Protein AF-A0A6N8F7E9-F1 (afdb_monomer_lite)

Structure (mmCIF, N/CA/C/O backbone):
data_AF-A0A6N8F7E9-F1
#
_entry.id   AF-A0A6N8F7E9-F1
#
loop_
_atom_site.group_PDB
_atom_site.id
_atom_site.type_symbol
_atom_site.label_atom_id
_atom_site.label_alt_id
_atom_site.label_comp_id
_atom_site.label_asym_id
_atom_site.label_entity_id
_atom_site.label_seq_id
_atom_site.pdbx_PDB_ins_code
_atom_site.Cartn_x
_atom_site.Cartn_y
_atom_site.Cartn_z
_atom_site.occupancy
_atom_site.B_iso_or_equiv
_atom_site.auth_seq_id
_atom_site.auth_comp_id
_atom_site.auth_asym_id
_atom_site.auth_atom_id
_atom_site.pdbx_PDB_model_num
ATOM 1 N N . MET A 1 1 ? -5.067 2.473 -14.525 1.00 60.16 1 MET A N 1
ATOM 2 C CA . MET A 1 1 ? -6.518 2.449 -14.208 1.00 60.16 1 MET A CA 1
ATOM 3 C C . MET A 1 1 ? -6.715 1.427 -13.109 1.00 60.16 1 MET A C 1
ATOM 5 O O . MET A 1 1 ? -6.234 0.310 -13.257 1.00 60.16 1 MET A O 1
ATOM 9 N N . VAL A 1 2 ? -7.401 1.802 -12.030 1.00 83.56 2 VAL A N 1
ATOM 10 C CA . VAL A 1 2 ? -7.674 0.905 -10.902 1.00 83.56 2 VAL A CA 1
ATOM 11 C C . VAL A 1 2 ? -9.049 0.260 -11.065 1.00 83.56 2 VAL A C 1
ATOM 13 O O . VAL A 1 2 ? -10.033 0.937 -11.353 1.00 83.56 2 VAL A O 1
ATOM 16 N N . SER A 1 3 ? -9.113 -1.056 -10.895 1.00 89.94 3 SER A N 1
ATOM 17 C CA . SER A 1 3 ? -10.364 -1.797 -10.732 1.00 89.94 3 SER A CA 1
ATOM 18 C C . SER A 1 3 ? -10.602 -2.005 -9.242 1.00 89.94 3 SER A C 1
ATOM 20 O O . SER A 1 3 ? -9.696 -2.466 -8.552 1.00 89.94 3 SER A O 1
ATOM 22 N N . ARG A 1 4 ? -11.796 -1.676 -8.743 1.00 93.50 4 ARG A N 1
ATOM 23 C CA . ARG A 1 4 ? -12.184 -1.847 -7.336 1.00 93.50 4 ARG A CA 1
ATOM 24 C C . ARG A 1 4 ? -13.525 -2.563 -7.250 1.00 93.50 4 ARG A C 1
ATOM 26 O O . ARG A 1 4 ? -14.456 -2.218 -7.971 1.00 93.50 4 ARG A O 1
ATOM 33 N N . PHE A 1 5 ? -13.604 -3.532 -6.349 1.00 93.56 5 PHE A N 1
ATOM 34 C CA . PHE A 1 5 ? -14.806 -4.298 -6.055 1.00 93.56 5 PHE A CA 1
ATOM 35 C C . PHE A 1 5 ? -15.103 -4.201 -4.563 1.00 93.56 5 PHE A C 1
ATOM 37 O O . PHE A 1 5 ? -14.251 -4.546 -3.742 1.00 93.56 5 PHE A O 1
ATOM 44 N N . ASP A 1 6 ? -16.307 -3.745 -4.228 1.00 95.19 6 ASP A N 1
ATOM 45 C CA . ASP A 1 6 ? -16.752 -3.556 -2.851 1.00 95.19 6 ASP A CA 1
ATOM 46 C C . ASP A 1 6 ? -17.722 -4.671 -2.445 1.00 95.19 6 ASP A C 1
ATOM 48 O O . ASP A 1 6 ? -18.671 -4.996 -3.162 1.00 95.19 6 ASP A O 1
ATOM 52 N N . PHE A 1 7 ? -17.498 -5.246 -1.266 1.00 94.31 7 PHE A N 1
ATOM 53 C CA . PHE A 1 7 ? -18.296 -6.331 -0.712 1.00 94.31 7 PHE A CA 1
ATOM 54 C C . PHE A 1 7 ? -18.988 -5.853 0.561 1.00 94.31 7 PHE A C 1
ATOM 56 O O . PHE A 1 7 ? -18.351 -5.596 1.582 1.00 94.31 7 PHE A O 1
ATOM 63 N N . ILE A 1 8 ? -20.316 -5.750 0.507 1.00 89.44 8 ILE A N 1
ATOM 64 C CA . ILE A 1 8 ? -21.156 -5.277 1.613 1.00 89.44 8 ILE A CA 1
ATOM 65 C C . ILE A 1 8 ? -21.731 -6.506 2.333 1.00 89.44 8 ILE A C 1
ATOM 67 O O . ILE A 1 8 ? -22.862 -6.919 2.091 1.00 89.44 8 ILE A O 1
ATOM 71 N N . GLY A 1 9 ? -20.906 -7.149 3.162 1.00 86.88 9 GLY A N 1
ATOM 72 C CA . GLY A 1 9 ? -21.294 -8.280 4.015 1.00 86.88 9 GLY A CA 1
ATOM 73 C C . GLY A 1 9 ? -21.242 -7.937 5.507 1.00 86.88 9 GLY A C 1
ATOM 74 O O . GLY A 1 9 ? -21.116 -6.774 5.885 1.00 86.88 9 GLY A O 1
ATOM 75 N N . ASN A 1 10 ? -21.277 -8.959 6.371 1.00 87.94 10 ASN A N 1
ATOM 76 C CA . ASN A 1 10 ? -21.140 -8.780 7.829 1.00 87.94 10 ASN A CA 1
ATOM 77 C C . ASN A 1 10 ? -19.835 -8.069 8.224 1.00 87.94 10 ASN A C 1
ATOM 79 O O . ASN A 1 10 ? -19.794 -7.348 9.219 1.00 87.94 10 ASN A O 1
ATOM 83 N N . VAL A 1 11 ? -18.777 -8.287 7.445 1.00 91.56 11 VAL A N 1
ATOM 84 C CA . VAL A 1 11 ? -17.540 -7.512 7.495 1.00 91.56 11 VAL A CA 1
ATOM 85 C C . VAL A 1 11 ? -17.372 -6.899 6.108 1.00 91.56 11 VAL A C 1
ATOM 87 O O . VAL A 1 11 ? -17.131 -7.654 5.163 1.00 91.56 11 VAL A O 1
ATOM 90 N N . PRO A 1 12 ? -17.558 -5.578 5.945 1.00 93.69 12 PRO A N 1
ATOM 91 C CA . PRO A 1 12 ? -17.365 -4.943 4.655 1.00 93.69 12 PRO A CA 1
ATOM 92 C C . PRO A 1 12 ? -15.877 -4.930 4.307 1.00 93.69 12 PRO A C 1
ATOM 94 O O . PRO A 1 12 ? -15.038 -4.643 5.165 1.00 93.69 12 PRO A O 1
ATOM 97 N N . PHE A 1 13 ? -15.555 -5.226 3.054 1.00 95.94 13 PHE A N 1
ATOM 98 C CA . PHE A 1 13 ? -14.195 -5.118 2.536 1.00 95.94 13 PHE A CA 1
ATOM 99 C C . PHE A 1 13 ? -14.206 -4.745 1.056 1.00 95.94 13 PHE A C 1
ATOM 101 O O . PHE A 1 13 ? -15.203 -4.937 0.362 1.00 95.94 13 PHE A O 1
ATOM 108 N N . SER A 1 14 ? -13.087 -4.220 0.575 1.00 96.38 14 SER A N 1
ATOM 109 C CA . SER A 1 14 ? -12.869 -3.881 -0.828 1.00 96.38 14 SER A CA 1
ATOM 110 C C . SER A 1 14 ? -11.611 -4.576 -1.316 1.00 96.38 14 SER A C 1
ATOM 112 O O . SER A 1 14 ? -10.620 -4.624 -0.592 1.00 96.38 14 SER A O 1
ATOM 114 N N . VAL A 1 15 ? -11.626 -5.082 -2.542 1.00 94.88 15 VAL A N 1
ATOM 115 C CA . VAL A 1 15 ? -10.413 -5.537 -3.230 1.00 94.88 15 VAL A CA 1
ATOM 116 C C . VAL A 1 15 ? -10.186 -4.620 -4.412 1.00 94.88 15 VAL A C 1
ATOM 118 O O . VAL A 1 15 ? -11.125 -4.298 -5.142 1.00 94.88 15 VAL A O 1
ATOM 121 N N . TYR A 1 16 ? -8.949 -4.185 -4.598 1.00 94.00 16 TYR A N 1
ATOM 122 C CA . TYR A 1 16 ? -8.586 -3.316 -5.701 1.00 94.00 16 TYR A CA 1
ATOM 123 C C . TYR A 1 16 ? -7.292 -3.775 -6.354 1.00 94.00 16 TYR A C 1
ATOM 125 O O . TYR A 1 16 ? -6.428 -4.369 -5.713 1.00 94.00 16 TYR A O 1
ATOM 133 N N . MET A 1 17 ? -7.177 -3.523 -7.652 1.00 92.44 17 MET A N 1
ATOM 134 C CA . MET A 1 17 ? -5.980 -3.831 -8.415 1.00 92.44 17 MET A CA 1
ATOM 135 C C . MET A 1 17 ? -5.769 -2.844 -9.552 1.00 92.44 17 MET A C 1
ATOM 137 O O . MET A 1 17 ? -6.713 -2.360 -10.175 1.00 92.44 17 MET A O 1
ATOM 141 N N . GLU A 1 18 ? -4.510 -2.601 -9.859 1.00 86.88 18 GLU A N 1
ATOM 142 C CA . GLU A 1 18 ? -4.049 -1.847 -11.004 1.00 86.88 18 GLU A CA 1
ATOM 143 C C . GLU A 1 18 ? -2.959 -2.648 -11.710 1.00 86.88 18 GLU A C 1
ATOM 145 O O . GLU A 1 18 ? -1.983 -3.081 -11.101 1.00 86.88 18 GLU A O 1
ATOM 150 N N . TYR A 1 19 ? -3.132 -2.844 -13.013 1.00 83.44 19 TYR A N 1
ATOM 151 C CA . TYR A 1 19 ? -2.133 -3.462 -13.872 1.00 83.44 19 TYR A CA 1
ATOM 152 C C . TYR A 1 19 ? -1.802 -2.495 -15.002 1.00 83.44 19 TYR A C 1
ATOM 154 O O . TYR A 1 19 ? -2.701 -2.006 -15.691 1.00 83.44 19 TYR A O 1
ATOM 162 N N . ALA A 1 20 ? -0.520 -2.194 -15.162 1.00 76.31 20 ALA A N 1
ATOM 163 C CA . ALA A 1 20 ? -0.021 -1.218 -16.114 1.00 76.31 20 ALA A CA 1
ATOM 164 C C . ALA A 1 20 ? 1.194 -1.786 -16.872 1.00 76.31 20 ALA A C 1
ATOM 166 O O . ALA A 1 20 ? 1.904 -2.652 -16.363 1.00 76.31 20 ALA A O 1
ATOM 167 N N . GLY A 1 21 ? 1.411 -1.321 -18.102 1.00 68.94 21 GLY A N 1
ATOM 168 C CA . GLY A 1 21 ? 2.484 -1.740 -19.014 1.00 68.94 21 GLY A CA 1
ATOM 169 C C . GLY A 1 21 ? 3.130 -0.520 -19.665 1.00 68.94 21 GLY A C 1
ATOM 170 O O . GLY A 1 21 ? 2.379 0.351 -20.100 1.00 68.94 21 GLY A O 1
ATOM 171 N N . GLU A 1 22 ? 4.463 -0.451 -19.725 1.00 55.75 22 GLU A N 1
ATOM 172 C CA . GLU A 1 22 ? 5.184 0.630 -20.422 1.00 55.75 22 GLU A CA 1
ATOM 173 C C . GLU A 1 22 ? 5.391 0.293 -21.909 1.00 55.75 22 GLU A C 1
ATOM 175 O O . GLU A 1 22 ? 5.117 1.123 -22.771 1.00 55.75 22 GLU A O 1
ATOM 180 N N . ASP A 1 23 ? 5.769 -0.953 -22.223 1.00 57.00 23 ASP A N 1
ATOM 181 C CA . ASP A 1 23 ? 6.031 -1.420 -23.588 1.00 57.00 23 ASP A CA 1
ATOM 182 C C . ASP A 1 23 ? 4.989 -2.447 -24.062 1.00 57.00 23 ASP A C 1
ATOM 184 O O . ASP A 1 23 ? 4.401 -3.199 -23.284 1.00 57.00 23 ASP A O 1
ATOM 188 N N . THR A 1 24 ? 4.803 -2.584 -25.376 1.00 46.28 24 THR A N 1
ATOM 189 C CA . THR A 1 24 ? 4.203 -3.796 -25.963 1.00 46.28 24 THR A CA 1
ATOM 190 C C . THR A 1 24 ? 5.295 -4.824 -26.243 1.00 46.28 24 THR A C 1
ATOM 192 O O . THR A 1 24 ? 6.186 -4.600 -27.062 1.00 46.28 24 THR A O 1
ATOM 195 N N . SER A 1 25 ? 5.226 -5.993 -25.612 1.00 41.19 25 SER A N 1
ATOM 196 C CA . SER A 1 25 ? 6.151 -7.093 -25.875 1.00 41.19 25 SER A CA 1
ATOM 197 C C . SER A 1 25 ? 5.963 -7.626 -27.305 1.00 41.19 25 SER A C 1
ATOM 199 O O . SER A 1 25 ? 4.896 -8.127 -27.673 1.00 41.19 25 SER A O 1
ATOM 201 N N . ARG A 1 26 ? 7.039 -7.556 -28.105 1.00 42.50 26 ARG A N 1
ATOM 202 C CA . ARG A 1 26 ? 7.209 -8.251 -29.400 1.00 42.50 26 ARG A CA 1
ATOM 203 C C . ARG A 1 26 ? 6.197 -7.894 -30.503 1.00 42.50 26 ARG A C 1
ATOM 205 O O . ARG A 1 26 ? 5.832 -8.763 -31.290 1.00 42.50 26 ARG A O 1
ATOM 212 N N . GLY A 1 27 ? 5.744 -6.641 -30.579 1.00 42.41 27 GLY A N 1
ATOM 213 C CA . GLY A 1 27 ? 4.866 -6.193 -31.674 1.00 42.41 27 GLY A CA 1
ATOM 214 C C . GLY A 1 27 ? 3.465 -6.816 -31.649 1.00 42.41 27 GLY A C 1
ATOM 215 O O . GLY A 1 27 ? 2.801 -6.886 -32.680 1.00 42.41 27 GLY A O 1
ATOM 216 N N . THR A 1 28 ? 3.014 -7.286 -30.480 1.00 38.22 28 THR A N 1
ATOM 217 C CA . THR A 1 28 ? 1.663 -7.830 -30.288 1.00 38.22 28 THR A CA 1
ATOM 218 C C . THR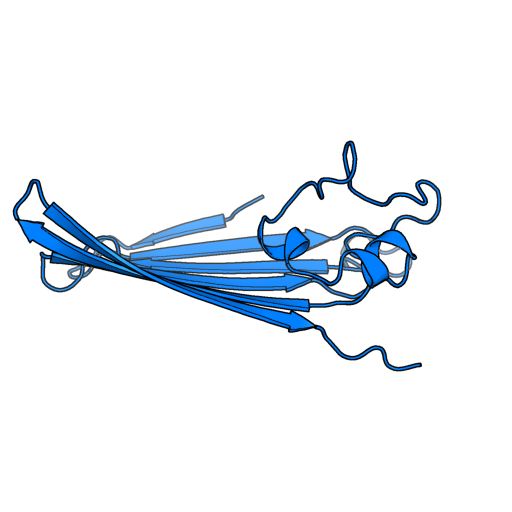 A 1 28 ? 0.898 -7.030 -29.234 1.00 38.22 28 THR A C 1
ATOM 220 O O . THR A 1 28 ? 1.352 -6.902 -28.100 1.00 38.22 28 THR A O 1
ATOM 223 N N . ASN A 1 29 ? -0.290 -6.528 -29.595 1.00 44.16 29 ASN A N 1
ATOM 224 C CA . ASN A 1 29 ? -1.115 -5.594 -28.801 1.00 44.16 29 ASN A CA 1
ATOM 225 C C . ASN A 1 29 ? -1.674 -6.142 -27.469 1.00 44.16 29 ASN A C 1
ATOM 227 O O . ASN A 1 29 ? -2.405 -5.434 -26.786 1.00 44.16 29 ASN A O 1
ATOM 231 N N . TYR A 1 30 ? -1.391 -7.394 -27.101 1.00 43.94 30 TYR A N 1
ATOM 232 C CA . TYR A 1 30 ? -1.991 -8.057 -25.932 1.00 43.94 30 TYR A CA 1
ATOM 233 C C . TYR A 1 30 ? -0.977 -8.482 -24.860 1.00 43.94 30 TYR A C 1
ATOM 235 O O . TYR A 1 30 ? -1.367 -9.031 -23.832 1.00 43.94 30 TYR A O 1
ATOM 243 N N . ARG A 1 31 ? 0.326 -8.257 -25.074 1.00 37.91 31 ARG A N 1
ATOM 244 C CA . ARG A 1 31 ? 1.371 -8.566 -24.088 1.00 37.91 31 ARG A CA 1
ATOM 245 C C . ARG A 1 31 ? 2.054 -7.278 -23.670 1.00 37.91 31 ARG A C 1
ATOM 247 O O . ARG A 1 31 ? 2.807 -6.708 -24.450 1.00 37.91 31 ARG A O 1
ATOM 254 N N . LEU A 1 32 ? 1.809 -6.842 -22.440 1.00 50.66 32 LEU A N 1
ATOM 255 C CA . LEU A 1 32 ? 2.551 -5.737 -21.844 1.00 50.66 32 LEU A CA 1
ATOM 256 C C . LEU A 1 32 ? 3.969 -6.232 -21.522 1.00 50.66 32 LEU A C 1
ATOM 258 O O . LEU A 1 32 ? 4.142 -7.202 -20.785 1.00 50.66 32 LEU A O 1
ATOM 262 N N . GLY A 1 33 ? 4.971 -5.634 -22.156 1.00 50.75 33 GLY A N 1
ATOM 263 C CA . GLY A 1 33 ? 6.365 -5.710 -21.739 1.00 50.75 33 GLY A CA 1
ATOM 264 C C . GLY A 1 33 ? 6.607 -4.650 -20.673 1.00 50.75 33 GLY A C 1
ATOM 265 O O . GLY A 1 33 ? 6.007 -3.582 -20.744 1.00 50.75 33 GLY A O 1
ATOM 266 N N . ASN A 1 34 ? 7.450 -4.963 -19.685 1.00 59.44 34 ASN A N 1
ATOM 267 C CA . ASN A 1 34 ? 7.768 -4.058 -18.584 1.00 59.44 34 ASN A CA 1
ATOM 268 C C . ASN A 1 34 ? 6.494 -3.584 -17.859 1.00 59.44 34 ASN A C 1
ATOM 270 O O . ASN A 1 34 ? 5.943 -2.526 -18.147 1.00 59.44 34 ASN A O 1
ATOM 274 N N . SER A 1 35 ? 5.975 -4.439 -16.974 1.00 74.62 35 SER A N 1
ATOM 275 C CA . SER A 1 35 ? 4.689 -4.234 -16.300 1.00 74.62 35 SER A CA 1
ATOM 276 C C . SER A 1 35 ? 4.817 -3.818 -14.832 1.00 74.62 35 SER A C 1
ATOM 278 O O . SER A 1 35 ? 5.722 -4.259 -14.117 1.00 74.62 35 SER A O 1
ATOM 280 N N . SER A 1 36 ? 3.823 -3.078 -14.353 1.00 80.44 36 SER A N 1
ATOM 281 C CA . SER A 1 36 ? 3.564 -2.797 -12.944 1.00 80.44 36 SER A CA 1
ATOM 282 C C . SER A 1 36 ? 2.247 -3.421 -12.520 1.00 80.44 36 SER A C 1
ATOM 284 O O . SER A 1 36 ? 1.244 -3.321 -13.223 1.00 80.44 36 SER A O 1
ATOM 286 N N . LEU A 1 37 ? 2.242 -4.026 -11.342 1.00 85.19 37 LEU A N 1
ATOM 287 C CA . LEU A 1 37 ? 1.059 -4.556 -10.687 1.00 85.19 37 LEU A CA 1
ATOM 288 C C . LEU A 1 37 ? 0.964 -3.933 -9.301 1.00 85.19 37 LEU A C 1
ATOM 290 O O . LEU A 1 37 ? 1.922 -3.994 -8.542 1.00 85.19 37 LEU A O 1
ATOM 294 N N . SER A 1 38 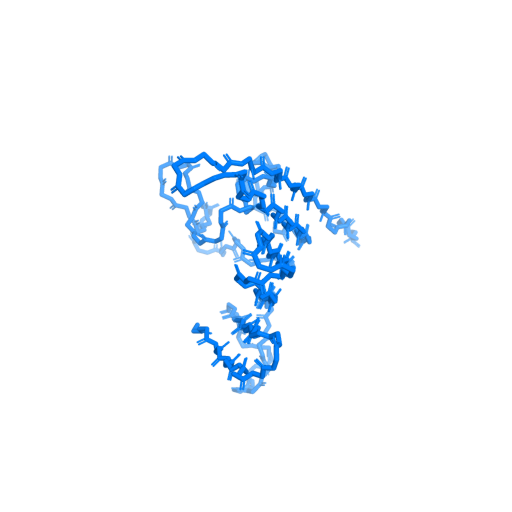? -0.189 -3.384 -8.955 1.00 88.81 38 SER A N 1
ATOM 295 C CA . SER A 1 38 ? -0.551 -3.070 -7.578 1.00 88.81 38 SER A CA 1
ATOM 296 C C . SER A 1 38 ? -1.869 -3.755 -7.261 1.00 88.81 38 SER A C 1
ATOM 298 O O . SER A 1 38 ? -2.769 -3.788 -8.097 1.00 88.81 38 SER A O 1
ATOM 300 N N . ALA A 1 39 ? -1.982 -4.361 -6.092 1.00 92.50 39 ALA A N 1
ATOM 301 C CA . ALA A 1 39 ? -3.215 -4.970 -5.632 1.00 92.50 39 ALA A CA 1
ATOM 302 C C . ALA A 1 39 ? -3.311 -4.861 -4.118 1.00 92.50 39 ALA A C 1
ATOM 304 O O . ALA A 1 39 ? -2.320 -5.032 -3.409 1.00 92.50 39 ALA A O 1
ATOM 305 N N . GLY A 1 40 ? -4.515 -4.627 -3.618 1.00 94.31 40 GLY A N 1
ATOM 306 C CA . GLY A 1 40 ? -4.739 -4.469 -2.198 1.00 94.31 40 GLY A CA 1
ATOM 307 C C . GLY A 1 40 ? -6.125 -4.885 -1.750 1.00 94.31 40 GLY A C 1
ATOM 308 O O . GLY A 1 40 ? -7.045 -5.111 -2.542 1.00 94.31 40 GLY A O 1
ATOM 309 N N . ILE A 1 41 ? -6.238 -5.002 -0.436 1.00 95.94 41 ILE A N 1
ATOM 310 C CA . ILE A 1 41 ? -7.480 -5.254 0.275 1.00 95.94 41 ILE A CA 1
ATOM 311 C C . ILE A 1 41 ? -7.655 -4.185 1.349 1.00 95.94 41 ILE A C 1
ATOM 313 O O . ILE A 1 41 ? -6.727 -3.862 2.090 1.00 95.94 41 ILE A O 1
ATOM 317 N N . ASP A 1 42 ? -8.862 -3.647 1.429 1.00 96.69 42 ASP A N 1
ATOM 318 C CA . ASP A 1 42 ? -9.256 -2.647 2.410 1.00 96.69 42 ASP A CA 1
ATOM 319 C C . ASP A 1 42 ? -10.421 -3.172 3.246 1.00 96.69 42 ASP A C 1
ATOM 321 O O . ASP A 1 42 ? -11.471 -3.529 2.718 1.00 96.69 42 ASP A O 1
ATOM 325 N N . LEU A 1 43 ? -10.232 -3.225 4.558 1.00 96.38 43 LEU A N 1
ATOM 326 C CA . LEU A 1 43 ? -11.242 -3.572 5.547 1.00 96.38 43 LEU A CA 1
ATOM 327 C C . LEU A 1 43 ? -11.488 -2.337 6.424 1.00 96.38 43 LEU A C 1
ATOM 329 O O . LEU A 1 43 ? -10.799 -2.149 7.434 1.00 96.38 43 LEU A O 1
ATOM 333 N N . PRO A 1 44 ? -12.465 -1.483 6.073 1.00 92.75 44 PRO A N 1
ATOM 334 C CA . PRO A 1 44 ? -12.654 -0.198 6.739 1.00 92.75 44 PRO A CA 1
ATOM 335 C C . PRO A 1 44 ? -13.115 -0.343 8.193 1.00 92.75 44 PRO A C 1
ATOM 337 O O . PRO A 1 44 ? -12.799 0.512 9.019 1.00 92.75 44 PRO A O 1
ATOM 340 N N . VAL A 1 45 ? -13.856 -1.412 8.519 1.00 91.56 45 VAL A N 1
ATOM 341 C CA . VAL A 1 45 ? -14.346 -1.678 9.878 1.00 91.56 45 VAL A CA 1
ATOM 342 C C . VAL A 1 45 ? -14.315 -3.177 10.191 1.00 91.56 45 VAL A C 1
ATOM 344 O O . VAL A 1 45 ? -15.174 -3.946 9.767 1.00 91.56 45 VAL A O 1
ATOM 347 N N . ILE A 1 46 ? -13.360 -3.577 11.022 1.00 91.69 46 ILE A N 1
ATOM 348 C CA . ILE A 1 46 ? -13.229 -4.894 11.644 1.00 91.69 46 ILE A CA 1
ATOM 349 C C . ILE A 1 46 ? -13.543 -4.741 13.137 1.00 91.69 46 ILE A C 1
ATOM 351 O O . ILE A 1 46 ? -13.103 -3.790 13.787 1.00 91.69 46 ILE A O 1
ATOM 355 N N . LEU A 1 47 ? -14.331 -5.659 13.708 1.00 89.06 47 LEU A N 1
ATOM 356 C CA . LEU A 1 47 ? -14.675 -5.657 15.142 1.00 89.06 47 LEU A CA 1
ATOM 357 C C . LEU A 1 47 ? -15.182 -4.285 15.657 1.00 89.06 47 LEU A C 1
ATOM 359 O O . LEU A 1 47 ? -14.942 -3.909 16.803 1.00 89.06 47 LEU A O 1
ATOM 363 N N . LYS A 1 48 ? -15.884 -3.524 14.801 1.00 90.12 48 LYS A N 1
ATOM 364 C CA . LYS A 1 48 ? -16.460 -2.183 15.056 1.00 90.12 48 LYS A CA 1
ATOM 365 C C . LYS A 1 48 ? -15.467 -1.036 15.303 1.00 90.12 48 LYS A C 1
ATOM 367 O O . LYS A 1 48 ? -15.908 0.107 15.381 1.00 90.12 48 LYS A O 1
ATOM 372 N N . LYS A 1 49 ? -14.171 -1.306 15.476 1.00 94.81 49 LYS A N 1
ATOM 373 C CA . LYS A 1 49 ? -13.178 -0.291 15.886 1.00 94.81 49 LYS A CA 1
ATOM 374 C C . LYS A 1 49 ? -11.837 -0.382 15.169 1.00 94.81 49 LYS A C 1
ATOM 376 O O . LYS A 1 49 ? -11.028 0.525 15.329 1.00 94.81 49 LYS A O 1
ATOM 381 N N . LEU A 1 50 ? -11.566 -1.460 14.446 1.00 95.56 50 LEU A N 1
ATOM 382 C CA . LEU A 1 50 ? -10.310 -1.634 13.730 1.00 95.56 50 LEU A CA 1
ATOM 383 C C . LEU A 1 50 ? -10.520 -1.333 12.251 1.00 95.56 50 LEU A C 1
ATOM 385 O O . LEU A 1 50 ? -11.582 -1.623 11.717 1.00 95.56 50 LEU A O 1
ATOM 389 N N . SER A 1 51 ? -9.510 -0.790 11.593 1.00 96.50 51 SER A N 1
ATOM 390 C CA . SER A 1 51 ? -9.431 -0.761 10.137 1.00 96.50 51 SER A CA 1
ATOM 391 C C . SER A 1 51 ? -8.134 -1.426 9.717 1.00 96.50 51 SER A C 1
ATOM 393 O O . SER A 1 51 ? -7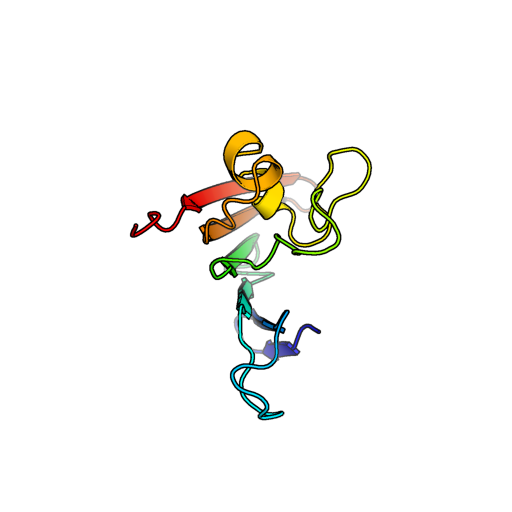.130 -1.321 10.421 1.00 96.50 51 SER A O 1
ATOM 395 N N . PHE A 1 52 ? -8.147 -2.135 8.601 1.00 97.00 52 PHE A N 1
ATOM 396 C CA . PHE A 1 52 ? -6.945 -2.756 8.072 1.00 97.00 52 PHE A CA 1
ATOM 397 C C . PHE A 1 52 ? -6.879 -2.558 6.571 1.00 97.00 52 PHE A C 1
ATOM 399 O O . PHE A 1 52 ? -7.833 -2.863 5.866 1.00 97.00 52 PHE A O 1
ATOM 406 N N . ASN A 1 53 ? -5.740 -2.089 6.092 1.00 96.94 53 ASN A N 1
ATOM 407 C CA . ASN A 1 53 ? -5.433 -2.017 4.678 1.00 96.94 53 ASN A CA 1
ATOM 408 C C . ASN A 1 53 ? -4.115 -2.748 4.430 1.00 96.94 53 ASN A C 1
ATOM 410 O O . ASN A 1 53 ? -3.179 -2.643 5.226 1.00 96.94 53 ASN A O 1
ATOM 414 N N . TYR A 1 54 ? -4.059 -3.496 3.337 1.00 96.81 54 TYR A N 1
ATOM 415 C CA . TYR A 1 54 ? -2.828 -4.089 2.848 1.00 96.81 54 TYR A CA 1
ATOM 416 C C . TYR A 1 54 ? -2.738 -3.913 1.342 1.00 96.81 54 TYR A C 1
ATOM 418 O O . TYR A 1 54 ? -3.674 -4.259 0.623 1.00 96.81 54 TYR A O 1
ATOM 426 N N . GLU A 1 55 ? -1.588 -3.440 0.883 1.00 95.38 55 GLU A N 1
ATOM 427 C CA . GLU A 1 55 ? -1.281 -3.233 -0.521 1.00 95.38 55 GLU A CA 1
ATOM 428 C C . GLU A 1 55 ? 0.060 -3.875 -0.871 1.00 95.38 55 GLU A C 1
ATOM 430 O O . GLU A 1 55 ? 1.070 -3.721 -0.176 1.00 95.38 55 GLU A O 1
ATOM 435 N N . TYR A 1 56 ? 0.054 -4.604 -1.978 1.00 92.94 56 TYR A N 1
ATOM 436 C CA . TYR A 1 56 ? 1.229 -5.162 -2.612 1.00 92.94 56 TYR A CA 1
ATOM 437 C C . TYR A 1 56 ? 1.435 -4.490 -3.961 1.00 92.94 56 TYR A C 1
ATOM 439 O O . TYR A 1 56 ? 0.533 -4.491 -4.796 1.00 92.94 56 TYR A O 1
ATOM 447 N N . SER A 1 57 ? 2.647 -4.005 -4.198 1.00 88.38 57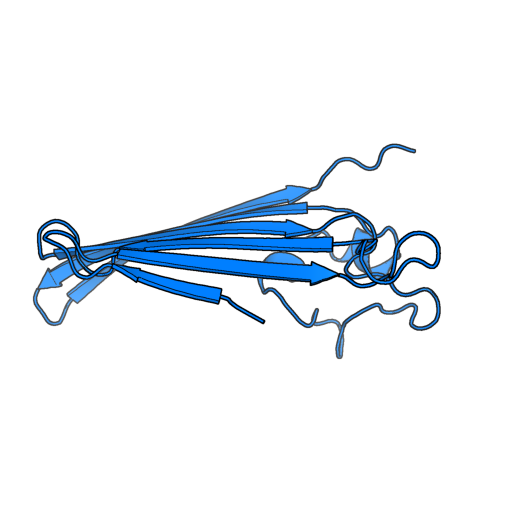 SER A N 1
ATOM 448 C CA . SER A 1 57 ? 3.038 -3.418 -5.474 1.00 88.38 57 SER A CA 1
ATOM 449 C C . SER A 1 57 ? 4.304 -4.082 -5.999 1.00 88.38 57 SER A C 1
ATOM 451 O O . SER A 1 57 ? 5.245 -4.360 -5.257 1.00 88.38 57 SER A O 1
ATOM 453 N N . GLN A 1 58 ? 4.341 -4.342 -7.297 1.00 85.19 58 GLN A N 1
ATOM 454 C CA . GLN A 1 58 ? 5.466 -4.915 -8.012 1.00 85.19 58 GLN A CA 1
ATOM 455 C C . GLN A 1 58 ? 5.701 -4.131 -9.293 1.00 85.19 58 GLN A C 1
ATOM 457 O O . GLN A 1 58 ? 4.782 -3.894 -10.069 1.00 85.19 58 GLN A O 1
ATOM 462 N N . TRP A 1 59 ? 6.963 -3.828 -9.559 1.00 82.88 59 TRP A N 1
ATOM 463 C CA . TRP A 1 59 ? 7.411 -3.242 -10.814 1.00 82.88 59 TRP A CA 1
ATOM 464 C C . TRP A 1 59 ? 8.475 -4.134 -11.430 1.00 82.88 59 TRP A C 1
ATOM 466 O O . TRP A 1 59 ? 9.441 -4.505 -10.752 1.00 82.88 59 TRP A O 1
ATOM 476 N N . GLN A 1 60 ? 8.316 -4.447 -12.710 1.00 73.12 60 GLN A N 1
ATOM 477 C CA . GLN A 1 60 ? 9.341 -5.136 -13.483 1.00 73.12 60 GLN A CA 1
ATOM 478 C C . GLN A 1 60 ? 10.538 -4.228 -13.789 1.00 73.12 60 GLN A C 1
ATOM 480 O O . GLN A 1 60 ? 10.542 -3.028 -13.497 1.00 73.12 60 GLN A O 1
ATOM 485 N N . ASN A 1 61 ? 11.592 -4.847 -14.323 1.00 64.25 61 ASN A N 1
ATOM 486 C CA . ASN A 1 61 ? 12.784 -4.131 -14.746 1.00 64.25 61 ASN A CA 1
ATOM 487 C C . ASN A 1 61 ? 12.443 -3.216 -15.927 1.00 64.25 61 ASN A C 1
ATOM 489 O O . ASN A 1 61 ? 11.796 -3.661 -16.871 1.00 64.25 61 ASN A O 1
ATOM 493 N N . GLY A 1 62 ? 12.907 -1.970 -15.869 1.00 59.41 62 GLY A N 1
ATOM 494 C CA . GLY A 1 62 ? 12.661 -0.958 -16.895 1.00 59.41 62 GLY A CA 1
ATOM 495 C C . GLY A 1 62 ? 11.509 0.007 -16.605 1.00 59.41 62 GLY A C 1
ATOM 496 O O . GLY A 1 62 ? 11.505 1.060 -17.207 1.00 59.41 62 GLY A O 1
ATOM 497 N N . TRP A 1 63 ? 10.601 -0.266 -15.655 1.00 63.56 63 TRP A N 1
ATOM 498 C CA . TRP A 1 63 ? 9.321 0.472 -15.475 1.00 63.56 63 TRP A CA 1
ATOM 499 C C . TRP A 1 63 ? 9.441 1.995 -15.277 1.00 63.56 63 TRP A C 1
ATOM 501 O O . TRP A 1 63 ? 8.483 2.746 -15.426 1.00 63.56 63 TRP A O 1
ATOM 511 N N . TYR A 1 64 ? 10.615 2.445 -14.840 1.00 54.56 64 TYR A N 1
ATOM 512 C CA . TYR A 1 64 ? 10.928 3.851 -14.585 1.00 54.56 64 TYR A CA 1
ATOM 513 C C . TYR A 1 64 ? 12.063 4.373 -15.478 1.00 54.56 64 TYR A C 1
ATOM 515 O O . TYR A 1 64 ? 12.566 5.469 -15.238 1.00 54.56 64 TYR A O 1
ATOM 523 N N . VAL A 1 65 ? 12.499 3.591 -16.469 1.00 59.97 65 VAL A N 1
ATOM 524 C CA . VAL A 1 65 ? 13.647 3.889 -17.329 1.00 59.97 65 VAL A CA 1
ATOM 525 C C . VAL A 1 65 ? 13.189 3.991 -18.768 1.00 59.97 65 VAL A C 1
ATOM 527 O O . VAL A 1 65 ? 12.713 3.026 -19.350 1.00 59.97 65 VAL A O 1
ATOM 530 N N . HIS A 1 66 ? 13.452 5.146 -19.366 1.00 57.62 66 HIS A N 1
ATOM 531 C CA . HIS A 1 66 ? 13.168 5.400 -20.765 1.00 57.62 66 HIS A CA 1
ATOM 532 C C . HIS A 1 66 ? 14.476 5.656 -21.525 1.00 57.62 66 HIS A C 1
ATOM 534 O O . HIS A 1 66 ? 15.378 6.322 -21.025 1.00 57.62 66 HIS A O 1
ATOM 540 N N . HIS A 1 67 ? 14.594 5.151 -22.754 1.00 55.09 67 HIS A N 1
ATOM 541 C CA . HIS A 1 67 ? 15.838 5.245 -23.533 1.00 55.09 67 HIS A CA 1
ATOM 542 C C . HIS A 1 67 ? 16.044 6.613 -24.214 1.00 55.09 67 HIS A C 1
ATOM 544 O O . HIS A 1 67 ? 17.171 6.963 -24.548 1.00 55.09 67 HIS A O 1
ATOM 550 N N . VAL A 1 68 ? 14.973 7.394 -24.414 1.00 60.16 68 VAL A N 1
ATOM 551 C CA . VAL A 1 68 ? 15.038 8.770 -24.966 1.00 60.16 68 VAL A CA 1
ATOM 552 C C . VAL A 1 68 ? 15.115 9.830 -23.864 1.00 60.16 68 VAL A C 1
ATOM 554 O O . VAL A 1 68 ? 15.752 10.863 -24.040 1.00 60.16 68 VAL A O 1
ATOM 557 N N . TYR A 1 69 ? 14.477 9.568 -22.719 1.00 56.19 69 TYR A N 1
ATOM 558 C CA . TYR A 1 69 ? 14.457 10.468 -21.568 1.00 56.19 69 TYR A CA 1
ATOM 559 C C . TYR A 1 69 ? 15.335 9.842 -20.496 1.00 56.19 69 TYR A C 1
ATOM 561 O O . TYR A 1 69 ? 14.865 9.039 -19.694 1.00 56.19 69 TYR A O 1
ATOM 569 N N . THR A 1 70 ? 16.622 10.182 -20.528 1.00 59.19 70 THR A N 1
ATOM 570 C CA . THR A 1 70 ? 17.655 9.584 -19.666 1.00 59.19 70 THR A CA 1
ATOM 571 C C . THR A 1 70 ? 17.406 9.807 -18.178 1.00 59.19 70 THR A C 1
ATOM 573 O O . THR A 1 70 ? 17.921 9.059 -17.354 1.00 59.19 70 THR A O 1
ATOM 576 N N . ASP A 1 71 ? 16.579 10.797 -17.849 1.00 55.88 71 ASP A N 1
ATOM 577 C CA . ASP A 1 71 ? 16.156 11.110 -16.488 1.00 55.88 71 ASP A CA 1
ATOM 578 C C . ASP A 1 71 ? 15.035 10.177 -15.982 1.00 55.88 71 ASP A C 1
ATOM 580 O O . ASP A 1 71 ? 14.762 10.139 -14.786 1.00 55.88 71 ASP A O 1
ATOM 584 N N . GLY A 1 72 ? 14.393 9.394 -16.858 1.00 63.25 72 GLY A N 1
ATOM 585 C CA . GLY A 1 72 ? 13.269 8.518 -16.512 1.00 63.25 72 GLY A CA 1
ATOM 586 C C . GLY A 1 72 ? 11.957 9.269 -16.233 1.00 63.25 72 GLY A C 1
ATOM 587 O O . GLY A 1 72 ? 11.802 10.444 -16.568 1.00 63.25 72 GLY A O 1
ATOM 588 N N . ILE A 1 73 ? 10.979 8.583 -15.628 1.00 67.38 73 ILE A N 1
ATOM 589 C CA . ILE A 1 73 ? 9.668 9.162 -15.262 1.00 67.38 73 ILE A CA 1
ATOM 590 C C . ILE A 1 73 ? 9.808 9.970 -13.956 1.00 67.38 73 ILE A C 1
ATOM 592 O O . ILE A 1 73 ? 9.406 9.533 -12.874 1.00 67.38 73 ILE A O 1
ATOM 596 N N . GLN A 1 74 ? 10.419 11.154 -14.047 1.00 67.75 74 GLN A N 1
ATOM 597 C CA . GLN A 1 74 ? 10.625 12.063 -12.916 1.00 67.75 74 GLN A CA 1
ATOM 598 C C . GLN A 1 74 ? 10.419 13.537 -13.298 1.00 67.75 74 GLN A C 1
ATOM 600 O O . GLN A 1 74 ? 10.518 13.919 -14.461 1.00 67.75 74 GLN A O 1
ATOM 605 N N . ASN A 1 75 ? 10.159 14.374 -12.298 1.00 69.25 75 ASN A N 1
ATOM 606 C CA . ASN A 1 75 ? 10.125 15.830 -12.397 1.00 69.25 75 ASN A CA 1
ATOM 607 C C . ASN A 1 75 ? 10.994 16.410 -11.274 1.00 69.25 75 ASN A C 1
ATOM 609 O O . ASN A 1 75 ? 10.743 16.126 -10.104 1.00 69.25 75 ASN A O 1
ATOM 613 N N . ASP A 1 76 ? 12.039 17.158 -11.637 1.00 71.06 76 ASP A N 1
ATOM 614 C CA . ASP A 1 76 ? 12.971 17.810 -10.702 1.00 71.06 76 ASP A CA 1
ATOM 615 C C . ASP A 1 76 ? 13.516 16.862 -9.607 1.00 71.06 76 ASP A C 1
ATOM 617 O O . ASP A 1 76 ? 13.543 17.160 -8.414 1.00 71.06 76 ASP A O 1
ATOM 621 N N . GLY A 1 77 ? 13.878 15.637 -10.009 1.00 63.25 77 GLY A N 1
ATOM 622 C CA . GLY A 1 77 ? 14.392 14.598 -9.106 1.00 63.25 77 GLY A CA 1
ATOM 623 C C . GLY A 1 77 ? 13.339 13.881 -8.247 1.00 63.25 77 GLY A C 1
ATOM 624 O O . GLY A 1 77 ? 13.714 13.041 -7.422 1.00 63.25 77 GLY A O 1
ATOM 625 N N . SER A 1 78 ? 12.049 14.178 -8.444 1.00 66.19 78 SER A N 1
ATOM 626 C CA . SER A 1 78 ? 10.919 13.448 -7.857 1.00 66.19 78 SER A CA 1
ATOM 627 C C . SER A 1 78 ? 10.306 12.485 -8.879 1.00 66.19 78 SER A C 1
ATOM 629 O O . SER A 1 78 ? 9.820 12.904 -9.929 1.00 66.19 78 SER A O 1
ATOM 631 N N . LEU A 1 79 ? 10.320 11.190 -8.582 1.00 69.31 79 LEU A N 1
ATOM 632 C CA . LEU A 1 79 ? 9.646 10.134 -9.330 1.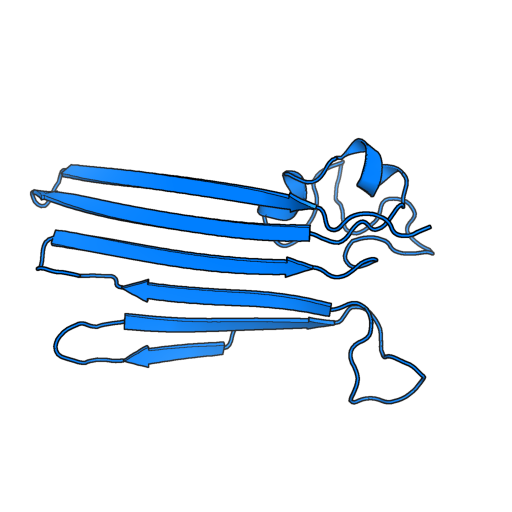00 69.31 79 LEU A CA 1
ATOM 633 C C . LEU A 1 79 ? 8.138 10.387 -9.384 1.00 69.31 79 LEU A C 1
ATOM 635 O O . LEU A 1 79 ? 7.474 10.595 -8.368 1.00 69.31 79 LEU A O 1
ATOM 639 N N . LEU A 1 80 ? 7.586 10.300 -10.590 1.00 68.12 80 LEU A N 1
ATOM 640 C CA . LEU A 1 80 ? 6.147 10.373 -10.812 1.00 68.12 80 LEU A CA 1
ATOM 641 C C . LEU A 1 80 ? 5.558 8.954 -10.830 1.00 68.12 80 LEU A C 1
ATOM 643 O O . LEU A 1 80 ? 6.123 8.039 -11.427 1.00 68.12 80 LEU A O 1
ATOM 647 N N . GLY A 1 81 ? 4.409 8.755 -10.179 1.00 73.06 81 GLY A N 1
ATOM 648 C CA . GLY A 1 81 ? 3.725 7.460 -10.101 1.00 73.06 81 GLY A CA 1
ATOM 649 C C . GLY A 1 81 ? 3.570 6.968 -8.662 1.00 73.06 81 GLY A C 1
ATOM 650 O O . GLY A 1 81 ? 3.143 7.716 -7.788 1.00 73.06 81 GLY A O 1
ATOM 651 N N . HIS A 1 82 ? 3.872 5.694 -8.406 1.00 70.06 82 HIS A N 1
ATOM 652 C CA . HIS A 1 82 ? 3.674 5.102 -7.084 1.00 70.06 82 HIS A CA 1
ATOM 653 C C . HIS A 1 82 ? 4.691 5.628 -6.056 1.00 70.06 82 HIS A C 1
ATOM 655 O O . HIS A 1 82 ? 5.895 5.510 -6.266 1.00 70.06 82 HIS A O 1
ATOM 661 N N . PHE A 1 83 ? 4.222 6.119 -4.900 1.00 72.88 83 PHE A N 1
ATOM 662 C CA . PHE A 1 83 ? 5.065 6.772 -3.882 1.00 72.88 83 PHE A CA 1
ATOM 663 C C . PHE A 1 83 ? 6.271 5.916 -3.447 1.00 72.88 83 PHE A C 1
ATOM 665 O O . PHE A 1 83 ? 7.390 6.405 -3.350 1.00 72.88 83 PHE A O 1
ATOM 672 N N . ALA A 1 84 ? 6.073 4.609 -3.240 1.00 70.69 84 ALA A N 1
ATOM 673 C CA . ALA A 1 84 ? 7.146 3.699 -2.838 1.00 70.69 84 ALA A CA 1
ATOM 674 C C . ALA A 1 84 ? 8.243 3.485 -3.898 1.00 70.69 84 ALA A C 1
ATOM 676 O O . ALA A 1 84 ? 9.279 2.892 -3.587 1.00 70.69 84 ALA A O 1
ATOM 677 N N . ALA A 1 85 ? 8.064 3.979 -5.126 1.00 66.56 85 ALA A N 1
ATOM 678 C CA . ALA A 1 85 ? 9.126 3.992 -6.121 1.00 66.56 85 ALA A CA 1
ATOM 679 C C . ALA A 1 85 ? 10.297 4.896 -5.709 1.00 66.56 85 ALA A C 1
ATOM 681 O O . ALA A 1 85 ? 11.441 4.552 -5.992 1.00 66.56 85 ALA A O 1
ATOM 682 N N . GLU A 1 86 ? 10.032 5.971 -4.959 1.00 66.56 86 GLU A N 1
ATOM 683 C CA . GLU A 1 86 ? 11.043 6.859 -4.355 1.00 66.56 86 GLU A CA 1
ATOM 684 C C . GLU A 1 86 ? 11.920 6.158 -3.314 1.00 66.56 86 GLU A C 1
ATOM 686 O O . GLU A 1 86 ? 13.053 6.565 -3.058 1.00 66.56 86 GLU A O 1
ATOM 691 N N . LEU A 1 87 ? 11.402 5.086 -2.702 1.00 66.31 87 LEU A N 1
ATOM 692 C CA . LEU A 1 87 ? 12.138 4.275 -1.729 1.00 66.31 87 LEU A CA 1
ATOM 693 C C . LEU A 1 87 ? 13.132 3.321 -2.407 1.00 66.31 87 LEU A C 1
ATOM 695 O O . LEU A 1 87 ? 13.891 2.624 -1.727 1.00 66.31 87 LEU A O 1
ATOM 699 N N . ARG A 1 88 ? 13.143 3.255 -3.744 1.00 66.44 88 ARG A N 1
ATOM 700 C CA . ARG A 1 88 ? 14.192 2.559 -4.494 1.00 66.44 88 ARG A CA 1
ATOM 701 C C . ARG A 1 88 ? 15.474 3.394 -4.422 1.00 66.44 88 ARG A C 1
ATOM 703 O O . ARG A 1 88 ? 15.435 4.601 -4.210 1.00 66.44 88 ARG A O 1
ATOM 710 N N . LYS A 1 89 ? 16.646 2.770 -4.581 1.00 56.03 89 LYS A N 1
ATOM 711 C CA . LYS A 1 89 ? 17.927 3.493 -4.586 1.00 56.03 89 LYS A CA 1
ATOM 712 C C . LYS A 1 89 ? 17.880 4.528 -5.714 1.00 56.03 89 LYS A C 1
ATOM 714 O O . LYS A 1 89 ? 18.028 4.149 -6.876 1.00 56.03 89 LYS A O 1
ATOM 719 N N . ARG A 1 90 ? 17.720 5.815 -5.372 1.00 53.84 90 ARG A N 1
ATOM 720 C CA . ARG A 1 90 ? 17.786 6.933 -6.335 1.00 53.84 90 ARG A CA 1
ATOM 721 C C . ARG A 1 90 ? 19.026 6.818 -7.214 1.00 53.84 90 ARG A C 1
ATOM 723 O O . ARG A 1 90 ? 18.936 6.975 -8.420 1.00 53.84 90 ARG A O 1
ATOM 730 N N . THR A 1 91 ? 20.151 6.408 -6.629 1.00 50.03 91 THR A N 1
ATOM 731 C CA . THR A 1 91 ? 21.429 6.197 -7.320 1.00 50.03 91 THR A CA 1
ATOM 732 C C . THR A 1 91 ? 21.389 5.122 -8.407 1.00 50.03 91 THR A C 1
ATOM 734 O O . THR A 1 91 ? 22.158 5.205 -9.352 1.00 50.03 91 THR A O 1
ATOM 737 N N . SER A 1 92 ? 20.521 4.113 -8.295 1.00 50.38 92 SER A N 1
ATOM 738 C CA . SER A 1 92 ? 20.406 3.026 -9.279 1.00 50.38 92 SER A CA 1
ATOM 739 C C . SER A 1 92 ? 19.364 3.325 -10.363 1.00 50.38 92 SER A C 1
ATOM 741 O O . SER A 1 92 ? 19.531 2.891 -11.498 1.00 50.38 92 SER A O 1
ATOM 743 N N . ASN A 1 93 ? 18.317 4.092 -10.037 1.00 49.25 93 ASN A N 1
ATOM 744 C CA . ASN A 1 93 ? 17.298 4.510 -11.004 1.00 49.25 93 ASN A CA 1
ATOM 745 C C . ASN A 1 93 ? 17.737 5.728 -11.837 1.00 49.25 93 ASN A C 1
ATOM 747 O O . ASN A 1 93 ? 17.552 5.699 -13.046 1.00 49.25 93 ASN A O 1
ATOM 751 N N . ILE A 1 94 ? 18.394 6.729 -11.231 1.00 48.03 94 ILE A N 1
ATOM 752 C CA . ILE A 1 94 ? 18.970 7.895 -11.940 1.00 48.03 94 ILE A CA 1
ATOM 753 C C . ILE A 1 94 ? 20.120 7.471 -12.865 1.00 48.03 94 ILE A C 1
ATOM 755 O O . ILE A 1 94 ? 20.353 8.086 -13.896 1.00 48.03 94 ILE A O 1
ATOM 759 N N . ALA A 1 95 ? 20.822 6.385 -12.532 1.00 47.56 95 ALA A N 1
ATOM 760 C CA . ALA A 1 95 ? 21.844 5.808 -13.401 1.00 47.56 95 ALA A CA 1
ATOM 761 C C . ALA A 1 95 ? 21.268 4.876 -14.494 1.00 47.56 95 ALA A C 1
ATOM 763 O O . ALA A 1 95 ? 22.031 4.208 -15.185 1.00 47.56 95 ALA A O 1
ATOM 764 N N . GLY A 1 96 ? 19.938 4.798 -14.655 1.00 49.66 96 GLY A N 1
ATOM 765 C CA . GLY A 1 96 ? 19.302 4.070 -15.759 1.00 49.66 96 GLY A CA 1
ATOM 766 C C . GLY A 1 96 ? 19.302 2.541 -15.634 1.00 49.66 96 GLY A C 1
ATOM 767 O O . GLY A 1 96 ? 19.020 1.856 -16.612 1.00 49.66 96 GLY A O 1
ATOM 768 N N . HIS A 1 97 ? 19.581 1.967 -14.456 1.00 53.31 97 HIS A N 1
ATOM 769 C CA . HIS A 1 97 ? 19.681 0.504 -14.308 1.00 53.31 97 HIS A CA 1
ATOM 770 C C . HIS A 1 97 ? 18.322 -0.213 -14.264 1.00 53.31 97 HIS A C 1
ATOM 772 O O . HIS A 1 97 ? 18.283 -1.437 -14.281 1.00 53.31 97 HIS A O 1
ATOM 778 N N . GLY A 1 98 ? 17.199 0.508 -14.176 1.00 58.66 98 GLY A N 1
ATOM 779 C CA . GLY A 1 98 ? 15.864 -0.077 -14.354 1.00 58.66 98 GLY A CA 1
ATOM 780 C C . GLY A 1 98 ? 15.576 -1.254 -13.429 1.00 58.66 98 GLY A C 1
ATOM 781 O O . GLY A 1 98 ? 15.043 -2.264 -13.874 1.00 58.66 98 GLY A O 1
ATOM 782 N N . ILE A 1 99 ? 15.948 -1.156 -12.151 1.00 65.88 99 ILE A N 1
ATOM 783 C CA . ILE A 1 99 ? 15.873 -2.285 -11.217 1.00 65.88 99 ILE A CA 1
ATOM 784 C C . ILE A 1 99 ? 14.432 -2.481 -10.747 1.00 65.88 99 ILE A C 1
ATOM 786 O O . ILE A 1 99 ? 13.859 -1.593 -10.111 1.00 65.88 99 ILE A O 1
ATOM 790 N N . GLY A 1 100 ? 13.862 -3.660 -11.001 1.00 73.19 100 GLY A N 1
ATOM 791 C CA . GLY A 1 100 ? 12.568 -4.118 -10.495 1.00 73.19 100 GLY A CA 1
ATOM 792 C C . GLY A 1 100 ? 12.483 -4.096 -8.965 1.00 73.19 100 GLY A C 1
ATOM 793 O O . GLY A 1 100 ? 13.492 -4.120 -8.259 1.00 73.19 100 GLY A O 1
ATOM 794 N N . ALA A 1 101 ? 11.279 -4.002 -8.417 1.00 81.06 101 ALA A N 1
ATOM 795 C CA . ALA A 1 101 ? 11.088 -4.007 -6.972 1.00 81.06 101 ALA A CA 1
ATOM 796 C C . ALA A 1 101 ? 9.694 -4.484 -6.599 1.00 81.06 101 ALA A C 1
ATOM 798 O O . ALA A 1 101 ? 8.754 -4.425 -7.387 1.00 81.06 101 ALA A O 1
ATOM 799 N N . THR A 1 102 ? 9.597 -4.925 -5.356 1.00 87.06 102 THR A N 1
ATOM 800 C CA . THR A 1 102 ? 8.358 -5.273 -4.672 1.00 87.06 102 THR A CA 1
ATOM 801 C C . THR A 1 102 ? 8.208 -4.367 -3.462 1.00 87.06 102 THR A C 1
ATOM 803 O O . THR A 1 102 ? 9.201 -4.029 -2.811 1.00 87.06 102 THR A O 1
ATOM 806 N N . HIS A 1 103 ? 6.984 -3.956 -3.176 1.00 89.38 103 HIS A N 1
ATOM 807 C CA . HIS A 1 103 ? 6.637 -3.126 -2.042 1.00 89.38 103 HIS A CA 1
ATOM 808 C C . HIS A 1 103 ? 5.417 -3.700 -1.332 1.00 89.38 103 HIS A C 1
ATOM 810 O O . HIS A 1 103 ? 4.454 -4.117 -1.972 1.00 89.38 103 HIS A O 1
ATOM 816 N N . HIS A 1 104 ? 5.482 -3.703 -0.009 1.00 93.00 104 HIS A N 1
ATOM 817 C CA . HIS A 1 104 ? 4.400 -4.083 0.880 1.00 93.00 104 HIS A CA 1
ATOM 818 C C . HIS A 1 104 ? 4.073 -2.884 1.765 1.00 93.00 104 HIS A C 1
ATOM 820 O O . HIS A 1 104 ? 4.959 -2.389 2.468 1.00 93.00 104 HIS A O 1
ATOM 826 N N . ASN A 1 105 ? 2.814 -2.460 1.757 1.00 94.69 105 ASN A N 1
ATOM 827 C CA . ASN A 1 105 ? 2.261 -1.507 2.709 1.00 94.69 105 ASN A CA 1
ATOM 828 C C . ASN A 1 105 ? 1.166 -2.211 3.514 1.00 94.69 105 ASN A C 1
ATOM 830 O O . ASN A 1 105 ? 0.295 -2.863 2.945 1.00 94.69 105 ASN A O 1
ATOM 834 N N . ALA A 1 106 ? 1.220 -2.107 4.837 1.00 96.31 106 ALA A N 1
ATOM 835 C CA . ALA A 1 106 ? 0.143 -2.550 5.707 1.00 96.31 106 ALA A CA 1
ATOM 836 C C . ALA A 1 106 ? -0.178 -1.450 6.712 1.00 96.31 106 ALA A C 1
ATOM 838 O O . ALA A 1 106 ? 0.716 -0.935 7.383 1.00 96.31 106 ALA A O 1
ATOM 839 N N . THR A 1 107 ? -1.455 -1.123 6.850 1.00 97.38 107 THR A N 1
ATOM 840 C CA . THR A 1 107 ? -1.936 -0.103 7.776 1.00 97.38 107 THR A CA 1
ATOM 841 C C . THR A 1 107 ? -2.994 -0.702 8.685 1.00 97.38 107 THR A C 1
ATOM 843 O O . THR A 1 107 ? -4.027 -1.172 8.217 1.00 97.38 107 THR A O 1
ATOM 846 N N . LEU A 1 108 ? -2.755 -0.663 9.994 1.00 97.44 108 LEU A N 1
ATOM 847 C CA . LEU A 1 108 ? -3.726 -1.029 11.018 1.00 97.44 108 LEU A CA 1
ATOM 848 C C . LEU A 1 108 ? -4.180 0.232 11.751 1.00 97.44 108 LEU A C 1
ATOM 850 O O . LEU A 1 108 ? -3.395 0.885 12.434 1.00 97.44 108 LEU A O 1
ATOM 854 N N . GLY A 1 109 ? -5.463 0.554 11.641 1.00 97.31 109 GLY A N 1
ATO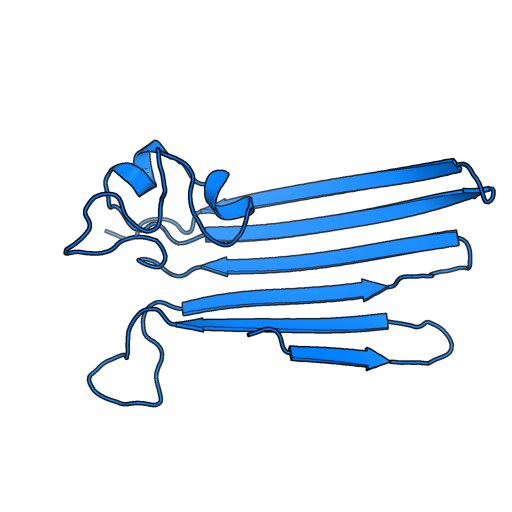M 855 C CA . GLY A 1 109 ? -6.117 1.585 12.429 1.00 97.31 109 GLY A CA 1
ATOM 856 C C . GLY A 1 109 ? -6.845 0.996 13.627 1.00 97.31 109 GLY A C 1
ATOM 857 O O . GLY A 1 109 ? -7.539 -0.008 13.503 1.00 97.31 109 GLY A O 1
ATOM 858 N N . TRP A 1 110 ? -6.765 1.663 14.771 1.00 97.00 110 TRP A N 1
ATOM 859 C CA . TRP A 1 110 ? -7.572 1.363 15.944 1.00 97.00 110 TRP A CA 1
ATOM 860 C C . TRP A 1 110 ? -8.253 2.623 16.470 1.00 97.00 110 TRP A C 1
ATOM 862 O O . TRP A 1 110 ? -7.621 3.528 17.013 1.00 97.00 110 TRP A O 1
ATOM 872 N N . GLN A 1 111 ? -9.574 2.671 16.327 1.00 96.38 111 GLN A N 1
ATOM 873 C CA . GLN A 1 111 ? -10.426 3.698 16.902 1.00 96.38 111 GLN A CA 1
ATOM 874 C C . GLN A 1 111 ? -10.619 3.438 18.402 1.00 96.38 111 GLN A C 1
ATOM 876 O O . GLN A 1 111 ? -11.323 2.509 18.806 1.00 96.38 111 GLN A O 1
ATOM 881 N N . LEU A 1 112 ? -10.026 4.280 19.248 1.00 94.31 112 LEU A N 1
ATOM 882 C CA . LEU A 1 112 ? -10.188 4.190 20.702 1.00 94.31 112 LEU A CA 1
ATOM 883 C C . LEU A 1 112 ? -11.546 4.767 21.131 1.00 94.31 112 LEU A C 1
ATOM 885 O O . LEU A 1 112 ? -12.280 4.166 21.918 1.00 94.31 112 LEU A O 1
ATOM 889 N N . ASN A 1 113 ? -11.898 5.920 20.565 1.00 92.94 113 ASN A N 1
ATOM 890 C CA . ASN A 1 113 ? -13.172 6.625 20.731 1.00 92.94 113 ASN A CA 1
ATOM 891 C C . ASN A 1 113 ? -13.444 7.459 19.462 1.00 92.94 113 ASN A C 1
ATOM 893 O O . ASN A 1 113 ? -12.525 7.595 18.666 1.00 92.94 113 ASN A O 1
ATOM 897 N N . PRO A 1 114 ? -14.628 8.060 19.244 1.00 89.25 114 PRO A N 1
ATOM 898 C CA . PRO A 1 114 ? -14.936 8.773 17.994 1.00 89.25 114 PRO A CA 1
ATOM 899 C C . PRO A 1 114 ? -13.993 9.929 17.608 1.00 89.25 114 PRO A C 1
ATOM 901 O O . PRO A 1 114 ? -14.057 10.396 16.479 1.00 89.25 114 PRO A O 1
ATOM 904 N N . ARG A 1 115 ? -13.133 10.404 18.521 1.00 93.31 115 ARG A N 1
ATOM 905 C CA . ARG A 1 115 ? -12.170 11.492 18.278 1.00 93.31 115 ARG A CA 1
ATOM 906 C C . ARG A 1 115 ? -10.719 11.019 18.170 1.00 93.31 115 ARG A C 1
ATOM 908 O O . ARG A 1 115 ? -9.913 11.711 17.563 1.00 93.31 115 ARG A O 1
ATOM 915 N N . ASN A 1 116 ? -10.390 9.853 18.728 1.00 95.62 116 ASN A N 1
ATOM 916 C CA . ASN A 1 116 ? -9.018 9.364 18.844 1.00 95.62 116 ASN A CA 1
ATOM 917 C C . ASN A 1 116 ? -8.843 8.036 18.100 1.00 95.62 116 ASN A C 1
ATOM 919 O O . ASN A 1 116 ? -9.534 7.052 18.393 1.00 95.62 116 ASN A O 1
ATOM 923 N N . ARG A 1 117 ? -7.857 7.998 17.202 1.00 95.44 117 ARG A N 1
ATOM 924 C CA . ARG A 1 117 ? -7.442 6.814 16.446 1.00 95.44 117 ARG A CA 1
ATOM 925 C C . ARG A 1 117 ? -5.930 6.647 16.543 1.00 95.44 117 ARG A C 1
ATOM 927 O O . ARG A 1 117 ? -5.195 7.623 16.442 1.00 95.44 117 ARG A O 1
ATOM 934 N N . VAL A 1 118 ? -5.489 5.412 16.738 1.00 97.19 118 VAL A N 1
ATOM 935 C CA . VAL A 1 118 ? -4.087 5.004 16.618 1.00 97.19 118 VAL A CA 1
ATOM 936 C C . VAL A 1 118 ? -3.914 4.359 15.253 1.00 97.19 118 VAL A C 1
ATOM 938 O O . VAL A 1 118 ? -4.763 3.572 14.843 1.00 97.19 118 VAL A O 1
ATOM 941 N N . GLU A 1 119 ? -2.835 4.684 14.552 1.00 97.06 119 GLU A N 1
ATOM 942 C CA . GLU A 1 119 ? -2.484 4.039 13.292 1.00 97.06 119 GLU A CA 1
ATOM 943 C C . GLU A 1 119 ? -1.074 3.466 13.381 1.00 97.06 119 GLU A C 1
ATOM 945 O O . GLU A 1 119 ? -0.145 4.130 13.839 1.00 97.06 119 GLU A O 1
ATOM 950 N N . VAL A 1 120 ? -0.935 2.215 12.959 1.00 97.19 120 VAL A N 1
ATOM 951 C CA . VAL A 1 120 ? 0.346 1.540 12.800 1.00 97.19 120 VAL A CA 1
ATOM 952 C C . VAL A 1 120 ? 0.519 1.264 11.322 1.00 97.19 120 VAL A C 1
ATOM 954 O O . VAL A 1 120 ? -0.296 0.565 10.722 1.00 97.19 120 VAL A O 1
ATOM 957 N N . ASN A 1 121 ? 1.582 1.811 10.747 1.00 96.19 121 ASN A N 1
ATOM 958 C CA . ASN A 1 121 ? 1.903 1.631 9.346 1.00 96.19 121 ASN A CA 1
ATOM 959 C C . ASN A 1 121 ? 3.230 0.871 9.200 1.00 96.19 121 ASN A C 1
ATOM 961 O O . ASN A 1 121 ? 4.224 1.179 9.860 1.00 96.19 121 ASN A O 1
ATOM 965 N N . TYR A 1 122 ? 3.221 -0.144 8.345 1.00 94.81 122 TYR A N 1
ATOM 966 C CA . TYR A 1 122 ? 4.368 -0.959 7.983 1.00 94.81 122 TYR A CA 1
ATOM 967 C C . TYR A 1 122 ? 4.639 -0.804 6.489 1.00 94.81 122 TYR A C 1
ATOM 969 O O . TYR A 1 122 ? 3.759 -1.060 5.672 1.00 94.81 122 TYR A O 1
ATOM 977 N N . ASN A 1 123 ? 5.871 -0.426 6.144 1.00 92.06 123 ASN A N 1
ATOM 978 C CA . ASN A 1 123 ? 6.348 -0.333 4.767 1.00 92.06 123 ASN A CA 1
ATOM 979 C C . ASN A 1 123 ? 7.601 -1.176 4.590 1.00 92.06 123 ASN A C 1
ATOM 981 O O . ASN A 1 123 ? 8.570 -1.017 5.336 1.00 92.06 123 ASN A O 1
ATOM 985 N N . GLN A 1 124 ? 7.628 -1.995 3.545 1.00 90.62 124 GLN A N 1
ATOM 986 C CA . GLN A 1 124 ? 8.825 -2.720 3.150 1.00 90.62 124 GLN A CA 1
ATOM 987 C C . GLN A 1 124 ? 8.990 -2.693 1.638 1.00 90.62 124 GLN A C 1
ATOM 989 O O . GLN A 1 124 ? 8.123 -3.157 0.907 1.00 90.62 124 GLN A O 1
ATOM 994 N N . THR A 1 125 ? 10.141 -2.210 1.171 1.00 85.44 125 THR A N 1
ATOM 995 C CA . THR A 1 125 ? 10.528 -2.269 -0.243 1.00 85.44 125 THR A CA 1
ATOM 996 C C . THR A 1 125 ? 11.714 -3.207 -0.406 1.00 85.44 125 THR A C 1
ATOM 998 O O . THR A 1 125 ? 12.743 -3.034 0.248 1.00 85.44 125 THR A O 1
ATOM 1001 N N . LYS A 1 126 ? 11.596 -4.183 -1.307 1.00 84.50 126 LYS A N 1
ATOM 1002 C CA . LYS A 1 126 ? 12.681 -5.092 -1.680 1.00 84.50 126 LYS A CA 1
ATOM 1003 C C . LYS A 1 126 ? 12.943 -4.997 -3.175 1.00 84.50 126 LYS A C 1
ATOM 1005 O O . LYS A 1 126 ? 12.039 -5.188 -3.984 1.00 84.50 126 LYS A O 1
ATOM 1010 N N . MET A 1 127 ? 14.193 -4.729 -3.535 1.00 78.31 127 MET A N 1
ATOM 1011 C CA . MET A 1 127 ? 14.639 -4.713 -4.929 1.00 78.31 127 MET A CA 1
ATOM 1012 C C . MET A 1 127 ? 14.782 -6.141 -5.448 1.00 78.31 127 MET A C 1
ATOM 1014 O O . MET A 1 127 ? 15.279 -7.022 -4.740 1.00 78.31 127 MET A O 1
ATOM 1018 N N . THR A 1 128 ? 14.369 -6.365 -6.688 1.00 68.56 128 THR A N 1
ATOM 1019 C CA . THR A 1 128 ? 14.667 -7.600 -7.407 1.00 68.56 128 THR A CA 1
ATOM 1020 C C . THR A 1 128 ? 16.129 -7.530 -7.840 1.00 68.56 128 THR A C 1
ATOM 1022 O O . THR A 1 128 ? 16.555 -6.525 -8.403 1.00 68.56 128 THR A O 1
ATOM 1025 N N . ALA A 1 129 ? 16.926 -8.548 -7.505 1.00 57.22 129 ALA A N 1
ATOM 1026 C CA . ALA A 1 129 ? 18.350 -8.557 -7.830 1.00 57.22 129 ALA A CA 1
ATOM 1027 C C . ALA A 1 129 ? 18.562 -8.371 -9.342 1.00 57.22 129 ALA A C 1
ATOM 1029 O O . ALA A 1 129 ? 17.860 -8.982 -10.149 1.00 57.22 129 ALA A O 1
ATOM 1030 N N . TYR A 1 130 ? 19.535 -7.535 -9.703 1.00 47.66 130 TYR A N 1
ATOM 1031 C CA . TYR A 1 130 ? 20.019 -7.415 -11.073 1.00 47.66 130 TYR A CA 1
ATOM 1032 C C . TYR A 1 130 ? 20.690 -8.747 -11.430 1.00 47.66 130 TYR A C 1
ATOM 1034 O O . TYR A 1 130 ? 21.725 -9.079 -10.851 1.00 47.66 130 TYR A O 1
ATOM 1042 N N . LEU A 1 131 ? 20.074 -9.549 -12.300 1.00 40.91 131 LEU A N 1
ATOM 1043 C CA . LEU A 1 131 ? 20.786 -10.657 -12.931 1.00 40.91 131 LEU A CA 1
ATOM 1044 C C . LEU A 1 131 ? 21.564 -10.052 -14.111 1.00 40.91 131 LEU A C 1
ATOM 1046 O O . LEU A 1 131 ? 20.917 -9.423 -14.951 1.00 40.91 131 LEU A O 1
ATOM 1050 N N . PRO A 1 132 ? 22.908 -10.140 -14.118 1.00 42.03 132 PRO A N 1
ATOM 1051 C CA . PRO A 1 132 ? 23.733 -9.645 -15.217 1.00 42.03 132 PRO A CA 1
ATOM 1052 C C . PRO A 1 132 ? 23.456 -10.381 -16.531 1.00 42.03 132 PRO A C 1
ATOM 1054 O O . PRO A 1 132 ? 23.044 -11.565 -16.478 1.00 42.03 132 PRO A O 1
#

InterPro domains:
  IPR026950 Capsule assembly protein Wzi [PF14052] (10-126)
  IPR038636 Capsule assembly protein Wzi superfamily [G3DSA:2.40.160.130] (2-130)

Secondary structure (DSSP, 8-state):
-EEEEEE-SSS-EEEEEEEEEEEEGGG-TT-EEEEEEEEEEEEEEETTTEEEEEEEEEE-TTTT--SS-TT-SEETTEEPS-GGGGGS-HHHHTTT----EEEEEEEEEEEEETTEEEEEEEEEEEEPP---

Organism: NCBI:txid555083

Sequence (132 aa):
MVSRFDFIGNVPFSVYMEYAGEDTSRGTNYRLGNSSLSAGIDLPVILKKLSFNYEYSQWQNGWYVHHVYTDGIQNDGSLLGHFAAELRKRTSNIAGHGIGATHHNATLGWQLNPRNRVEVNYNQTKMTAYLP

Foldseek 3Di:
DKDKDWDPDPFTKMKMKDKDADDAPPPDPPRGDWMKIKIKMWGCADPNFKTKIKMKIKTDFCNQADPVPLQGCADPLHHPDDPCVNVPPSVCVSNRRRWIKMKMKMKMWGHPDPVDIDIDIDIDMDTDDDDD

pLDDT: mean 76.0, std 18.59, range [37.91, 97.44]

Radius of gyration: 17.95 Å; chains: 1; bounding box: 45×28×52 Å